Protein AF-A0A6P1ZLM0-F1 (afdb_monomer_lite)

Structure (mmCIF, N/CA/C/O backbone):
data_AF-A0A6P1ZLM0-F1
#
_entry.id   AF-A0A6P1ZLM0-F1
#
loop_
_atom_site.group_PDB
_atom_site.id
_atom_site.type_symbol
_atom_site.label_atom_id
_atom_site.label_alt_id
_atom_site.label_comp_id
_atom_site.label_asym_id
_atom_site.label_entity_id
_atom_site.label_seq_id
_atom_site.pdbx_PDB_ins_code
_atom_site.Cartn_x
_atom_site.Cartn_y
_atom_site.Cartn_z
_atom_site.occupancy
_atom_site.B_iso_or_equiv
_atom_site.auth_seq_id
_atom_site.auth_comp_id
_atom_site.auth_asym_id
_atom_site.auth_atom_id
_atom_site.pdbx_PDB_model_num
ATOM 1 N N . MET A 1 1 ? -21.569 10.099 3.840 1.00 58.91 1 MET A N 1
ATOM 2 C CA . MET A 1 1 ? -21.719 11.062 4.956 1.00 58.91 1 MET A CA 1
ATOM 3 C C . MET A 1 1 ? -20.853 12.277 4.667 1.00 58.91 1 MET A C 1
ATOM 5 O O . MET A 1 1 ? -19.772 12.097 4.116 1.00 58.91 1 MET A O 1
ATOM 9 N N . LYS A 1 2 ? -21.305 13.499 4.969 1.00 62.44 2 LYS A N 1
ATOM 10 C CA . LYS A 1 2 ? -20.443 14.692 4.882 1.00 62.44 2 LYS A CA 1
ATOM 11 C C . LYS A 1 2 ? -19.408 14.640 6.018 1.00 62.44 2 LYS A C 1
ATOM 13 O O . LYS A 1 2 ? -19.680 14.039 7.054 1.00 62.44 2 LYS A O 1
ATOM 18 N N . GLY A 1 3 ? -18.235 15.257 5.849 1.00 72.31 3 GLY A N 1
ATOM 19 C CA . GLY A 1 3 ? -17.095 15.111 6.778 1.00 72.31 3 GLY A CA 1
ATOM 20 C C . GLY A 1 3 ? -17.425 15.333 8.265 1.00 72.31 3 GLY A C 1
ATOM 21 O O . GLY A 1 3 ? -16.996 14.550 9.108 1.00 72.31 3 GLY A O 1
ATOM 22 N N . ASN A 1 4 ? -18.278 16.314 8.580 1.00 75.50 4 ASN A N 1
ATOM 23 C CA . ASN A 1 4 ? -18.701 16.593 9.960 1.00 75.50 4 ASN A CA 1
ATOM 24 C C . ASN A 1 4 ? -19.618 15.505 10.553 1.00 75.50 4 ASN A C 1
ATOM 26 O O . ASN A 1 4 ? -19.586 15.259 11.755 1.00 75.50 4 ASN A O 1
ATOM 30 N N . GLU A 1 5 ? -20.421 14.835 9.724 1.00 78.50 5 GLU A N 1
ATOM 31 C CA . GLU A 1 5 ? -21.324 13.762 10.160 1.00 78.50 5 GLU A CA 1
ATOM 32 C C . GLU A 1 5 ? -20.546 12.472 10.445 1.00 78.50 5 GLU A C 1
ATOM 34 O O . GLU A 1 5 ? -20.808 11.822 11.455 1.00 78.50 5 GLU A O 1
ATOM 39 N N . LYS A 1 6 ? -19.541 12.138 9.611 1.00 82.12 6 LYS A N 1
ATOM 40 C CA . LYS A 1 6 ? -18.647 10.987 9.857 1.00 82.12 6 LYS A CA 1
ATOM 41 C C . LYS A 1 6 ? -17.887 11.183 11.171 1.00 82.12 6 LYS A C 1
ATOM 43 O O . LYS A 1 6 ? -17.833 10.270 11.985 1.00 82.12 6 LYS A O 1
ATOM 48 N N . GLN A 1 7 ? -17.372 12.388 11.426 1.00 82.12 7 GLN A N 1
ATOM 49 C CA . GLN A 1 7 ? -16.621 12.672 12.650 1.00 82.12 7 GLN A CA 1
ATOM 50 C C . GLN A 1 7 ? -17.476 12.535 13.922 1.00 82.12 7 GLN A C 1
ATOM 52 O O . GLN A 1 7 ? -17.049 11.884 14.874 1.00 82.12 7 GLN A O 1
ATOM 57 N N . ALA A 1 8 ? -18.691 13.095 13.934 1.00 86.56 8 ALA A N 1
ATOM 58 C CA . ALA A 1 8 ? -19.614 12.954 15.063 1.00 86.56 8 ALA A CA 1
ATOM 59 C C . ALA A 1 8 ? -20.044 11.491 15.278 1.00 86.56 8 ALA A C 1
ATOM 61 O O . ALA A 1 8 ? -20.111 11.015 16.413 1.00 86.56 8 ALA A O 1
ATOM 62 N N . TRP A 1 9 ? -20.277 10.750 14.191 1.00 87.00 9 TRP A N 1
ATOM 63 C CA . TRP A 1 9 ? -20.602 9.329 14.265 1.00 87.00 9 TRP A CA 1
ATOM 64 C C . TRP A 1 9 ? -19.442 8.504 14.842 1.00 87.00 9 TRP A C 1
ATOM 66 O O . TRP A 1 9 ? -19.654 7.749 15.791 1.00 87.00 9 TRP A O 1
ATOM 76 N N . CYS A 1 10 ? -18.210 8.729 14.379 1.00 88.81 10 CYS A N 1
ATOM 77 C CA . CYS A 1 10 ? -17.010 8.059 14.888 1.00 88.81 10 CYS A CA 1
ATOM 78 C C . CYS A 1 10 ? -16.743 8.335 16.375 1.00 88.81 10 CYS A C 1
ATOM 80 O O . CYS A 1 10 ? -16.263 7.449 17.076 1.00 88.81 10 CYS A O 1
ATOM 82 N N . GLN A 1 11 ? -17.093 9.523 16.883 1.00 86.81 11 GLN A N 1
ATOM 83 C CA . GLN A 1 11 ? -17.025 9.808 18.322 1.00 86.81 11 GLN A CA 1
ATOM 84 C C . GLN A 1 11 ? -18.011 8.951 19.124 1.00 86.81 11 GLN A C 1
ATOM 86 O O . GLN A 1 11 ? -17.674 8.463 20.198 1.00 86.81 11 GLN A O 1
ATOM 91 N N . SER A 1 12 ? -19.226 8.759 18.603 1.00 89.62 12 SER A N 1
ATOM 92 C CA . SER A 1 12 ? -20.260 7.957 19.267 1.00 89.62 12 SER A CA 1
ATOM 93 C C . SER A 1 12 ? -20.064 6.444 19.114 1.00 89.62 12 SER A C 1
ATOM 95 O O . SER A 1 12 ? -20.545 5.677 19.946 1.00 89.62 12 SER A O 1
ATOM 97 N N . GLN A 1 13 ? -19.375 6.006 18.057 1.00 89.88 13 GLN A N 1
ATOM 98 C CA . GLN A 1 13 ? -19.174 4.595 17.721 1.00 89.88 13 GLN A CA 1
ATOM 99 C C . GLN A 1 13 ? -17.730 4.329 17.257 1.00 89.88 13 GLN A C 1
ATOM 101 O O . GLN A 1 13 ? -17.506 3.971 16.097 1.00 89.88 13 GLN A O 1
ATOM 106 N N . PRO A 1 14 ? -16.732 4.459 18.151 1.00 89.25 14 PRO A N 1
ATOM 107 C CA . PRO A 1 14 ? -15.318 4.359 17.783 1.00 89.25 14 PRO A CA 1
ATOM 108 C C . PRO A 1 14 ? -14.956 2.992 17.188 1.00 89.25 14 PRO A C 1
ATOM 110 O O . PRO A 1 14 ? -14.272 2.924 16.172 1.00 89.25 14 PRO A O 1
ATOM 113 N N . ALA A 1 15 ? -15.492 1.900 17.744 1.00 91.69 15 ALA A N 1
ATOM 114 C CA . ALA A 1 15 ? -15.250 0.553 17.226 1.00 91.69 15 ALA A CA 1
ATOM 115 C C . ALA A 1 15 ? -15.916 0.298 15.859 1.00 91.69 15 ALA A C 1
ATOM 117 O O . ALA A 1 15 ? -15.396 -0.473 15.056 1.00 91.69 15 ALA A O 1
ATOM 118 N N . ALA A 1 16 ? -17.068 0.919 15.577 1.00 91.06 16 ALA A N 1
ATOM 119 C CA . ALA A 1 16 ? -17.717 0.798 14.269 1.00 91.06 16 ALA A CA 1
ATOM 120 C C . ALA A 1 16 ? -16.956 1.601 13.207 1.00 91.06 16 ALA A C 1
ATOM 122 O O . ALA A 1 16 ? -16.706 1.091 12.120 1.00 91.06 16 ALA A O 1
ATOM 123 N N . CYS A 1 17 ? -16.506 2.804 13.560 1.00 93.06 17 CYS A N 1
ATOM 124 C CA . CYS A 1 17 ? -15.680 3.633 12.691 1.00 93.06 17 CYS A CA 1
ATOM 125 C C . CYS A 1 17 ? -14.331 2.974 12.372 1.00 93.06 17 CYS A C 1
ATOM 127 O O . CYS A 1 17 ? -13.962 2.865 11.207 1.00 93.06 17 CYS A O 1
ATOM 129 N N . LEU A 1 18 ? -13.648 2.411 13.374 1.00 93.81 18 LEU A N 1
ATOM 130 C CA . LEU A 1 18 ? -12.394 1.688 13.153 1.00 93.81 18 LEU A CA 1
ATOM 131 C C . LEU A 1 18 ? -12.580 0.451 12.257 1.00 93.81 18 LEU A C 1
ATOM 133 O O . LEU A 1 18 ? -11.703 0.130 11.460 1.00 93.81 18 LEU A O 1
ATOM 137 N N . LYS A 1 19 ? -13.732 -0.234 12.336 1.00 94.50 19 LYS A N 1
ATOM 138 C CA . LYS A 1 19 ? -14.069 -1.327 11.407 1.00 94.50 19 LYS A CA 1
ATOM 139 C C . LYS A 1 19 ? -14.183 -0.844 9.967 1.00 94.50 19 LYS A C 1
ATOM 141 O O . LYS A 1 19 ? -13.692 -1.542 9.084 1.00 94.50 19 LYS A O 1
ATOM 146 N N . GLU A 1 20 ? -14.822 0.299 9.727 1.00 94.25 20 GLU A N 1
ATOM 147 C CA . GLU A 1 20 ? -14.900 0.888 8.385 1.00 94.25 20 GLU A CA 1
ATOM 148 C C . GLU A 1 20 ? -13.503 1.233 7.863 1.00 94.25 20 GLU A C 1
ATOM 150 O O . GLU A 1 20 ? -13.139 0.781 6.780 1.00 94.25 20 GLU A O 1
ATOM 155 N N . ASP A 1 21 ? -12.679 1.906 8.669 1.00 94.56 21 ASP A N 1
ATOM 156 C CA . ASP A 1 21 ? -11.308 2.271 8.292 1.00 94.56 21 ASP A CA 1
ATOM 157 C C . ASP A 1 21 ? -10.427 1.030 8.018 1.00 94.56 21 ASP A C 1
ATOM 159 O O . ASP A 1 21 ? -9.594 1.030 7.109 1.00 94.56 21 ASP A O 1
ATOM 163 N N . ILE A 1 22 ? -10.624 -0.067 8.762 1.00 96.94 22 ILE A N 1
ATOM 164 C CA . ILE A 1 22 ? -9.976 -1.363 8.500 1.00 96.94 22 ILE A CA 1
ATOM 165 C C . ILE A 1 22 ? -10.409 -1.937 7.146 1.00 96.94 22 ILE A C 1
ATOM 167 O O . ILE A 1 22 ? -9.568 -2.469 6.421 1.00 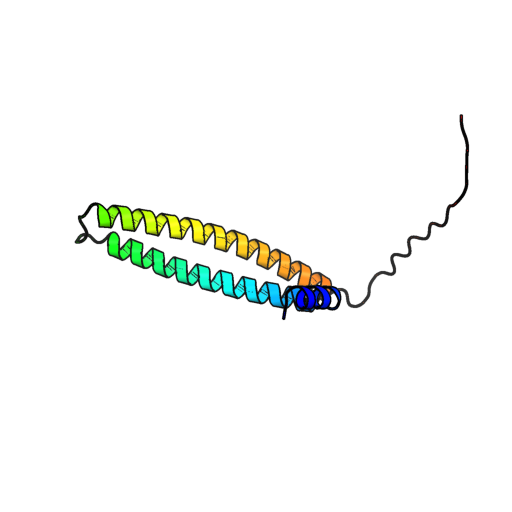96.94 22 ILE A O 1
ATOM 171 N N . GLN A 1 23 ? -11.698 -1.868 6.802 1.00 96.81 23 GLN A N 1
ATOM 172 C CA . GLN A 1 23 ? -12.200 -2.362 5.515 1.00 96.81 23 GLN A CA 1
ATOM 173 C C . GLN A 1 23 ? -11.688 -1.512 4.350 1.00 96.81 23 GLN A C 1
ATOM 175 O O . GLN A 1 23 ? -11.218 -2.074 3.361 1.00 96.81 23 GLN A O 1
ATOM 180 N N . GLU A 1 24 ? -11.703 -0.184 4.492 1.00 96.19 24 GLU A N 1
ATOM 181 C CA . GLU A 1 24 ? -11.113 0.743 3.521 1.00 96.19 24 GLU A CA 1
ATOM 182 C C . GLU A 1 24 ? -9.624 0.422 3.313 1.00 96.19 24 GLU A C 1
ATOM 184 O O . GLU A 1 24 ? -9.186 0.219 2.182 1.00 96.19 24 GLU A O 1
ATOM 189 N N . LEU A 1 25 ? -8.853 0.239 4.393 1.00 97.38 25 LEU A N 1
ATOM 190 C CA . LEU A 1 25 ? -7.432 -0.091 4.273 1.00 97.38 25 LEU A CA 1
ATOM 191 C C . LEU A 1 25 ? -7.185 -1.472 3.642 1.00 97.38 25 LEU A C 1
ATOM 193 O O . LEU A 1 25 ? -6.213 -1.640 2.906 1.00 97.38 25 LEU A O 1
ATOM 197 N N . LYS A 1 26 ? -8.037 -2.470 3.910 1.00 97.81 26 LYS A N 1
ATOM 198 C CA . LYS A 1 26 ? -7.955 -3.788 3.252 1.00 97.81 26 LYS A CA 1
ATOM 199 C C . LYS A 1 26 ? -8.195 -3.676 1.749 1.00 97.81 26 LYS A C 1
ATOM 201 O O . LYS A 1 26 ? -7.450 -4.288 0.984 1.00 97.81 26 LYS A O 1
ATOM 206 N N . ALA A 1 27 ? -9.187 -2.887 1.338 1.00 97.81 27 ALA A N 1
ATOM 207 C CA . ALA A 1 27 ? -9.453 -2.617 -0.070 1.00 97.81 27 ALA A CA 1
ATOM 208 C C . ALA A 1 27 ? -8.274 -1.884 -0.727 1.00 97.81 27 ALA A C 1
ATOM 210 O O . ALA A 1 27 ? -7.818 -2.294 -1.790 1.00 97.81 27 ALA A O 1
ATOM 211 N N . ASP A 1 28 ? -7.703 -0.879 -0.060 1.00 96.75 28 ASP A N 1
ATOM 212 C CA . ASP A 1 28 ? -6.523 -0.165 -0.556 1.00 96.75 28 ASP A CA 1
ATOM 213 C C . ASP A 1 28 ? -5.304 -1.078 -0.723 1.00 96.75 28 ASP A C 1
ATOM 215 O O . ASP A 1 28 ? -4.559 -0.943 -1.695 1.00 96.75 28 ASP A O 1
ATOM 219 N N . ILE A 1 29 ? -5.079 -2.005 0.214 1.00 97.75 29 ILE A N 1
ATOM 220 C CA . ILE A 1 29 ? -4.004 -2.998 0.102 1.00 97.75 29 ILE A CA 1
ATOM 221 C C . ILE A 1 29 ? -4.234 -3.882 -1.125 1.00 97.75 29 ILE A C 1
ATOM 223 O O . ILE A 1 29 ? -3.296 -4.070 -1.896 1.00 97.75 29 ILE A O 1
ATOM 227 N N . ALA A 1 30 ? -5.453 -4.393 -1.319 1.00 97.75 30 ALA A N 1
ATOM 228 C CA . ALA A 1 30 ? -5.788 -5.234 -2.467 1.00 97.75 30 ALA A CA 1
ATOM 229 C C . ALA A 1 30 ? -5.595 -4.485 -3.796 1.00 97.75 30 ALA A C 1
ATOM 231 O O . ALA A 1 30 ? -4.932 -4.998 -4.693 1.00 97.75 30 ALA A O 1
ATOM 232 N N . ASN A 1 31 ? -6.063 -3.237 -3.881 1.00 97.12 31 ASN A N 1
ATOM 233 C CA . ASN A 1 31 ? -5.877 -2.389 -5.059 1.00 97.12 31 ASN A CA 1
ATOM 234 C C . ASN A 1 31 ? -4.389 -2.143 -5.351 1.00 97.12 31 ASN A C 1
ATOM 236 O O . ASN A 1 31 ? -3.949 -2.248 -6.491 1.00 97.12 31 ASN A O 1
ATOM 240 N N . ASN A 1 32 ? -3.576 -1.849 -4.328 1.00 96.62 32 ASN A N 1
ATOM 241 C CA . ASN A 1 32 ? -2.135 -1.670 -4.531 1.00 96.62 32 ASN A CA 1
ATOM 242 C C . ASN A 1 32 ? -1.454 -2.982 -4.967 1.00 96.62 32 ASN A C 1
ATOM 244 O O . ASN A 1 32 ? -0.478 -2.925 -5.708 1.00 96.62 32 ASN A O 1
ATOM 248 N N . GLN A 1 33 ? -1.937 -4.150 -4.523 1.00 97.31 33 GLN A N 1
ATOM 249 C CA . GLN A 1 33 ? -1.427 -5.447 -4.985 1.00 97.31 33 GLN A CA 1
ATOM 250 C C . GLN A 1 33 ? -1.748 -5.687 -6.465 1.00 97.31 33 GLN A C 1
ATOM 252 O O . GLN A 1 33 ? -0.857 -6.092 -7.203 1.00 97.31 33 GLN A O 1
ATOM 257 N N . GLU A 1 34 ? -2.962 -5.366 -6.912 1.00 97.69 34 GLU A N 1
ATOM 258 C CA . GLU A 1 34 ? -3.334 -5.433 -8.332 1.00 97.69 34 GLU A CA 1
ATOM 259 C C . GLU A 1 34 ? -2.469 -4.489 -9.184 1.00 97.69 34 GLU A C 1
ATOM 261 O O . GLU A 1 34 ? -1.976 -4.872 -10.243 1.00 97.69 34 GLU A O 1
ATOM 266 N N . MET A 1 35 ? -2.190 -3.280 -8.685 1.00 96.44 35 MET A N 1
ATOM 267 C CA . MET A 1 35 ? -1.277 -2.350 -9.358 1.00 96.44 35 MET A CA 1
ATOM 268 C C . MET A 1 35 ? 0.153 -2.896 -9.454 1.00 96.44 35 MET A C 1
ATOM 270 O O . MET A 1 35 ? 0.808 -2.691 -10.471 1.00 96.44 35 MET A O 1
ATOM 274 N N . VAL A 1 36 ? 0.645 -3.602 -8.429 1.00 97.88 36 VAL A N 1
ATOM 275 C CA . VAL A 1 36 ? 1.954 -4.274 -8.498 1.00 97.88 36 VAL A CA 1
ATOM 276 C C . VAL A 1 36 ? 1.966 -5.305 -9.621 1.00 97.88 36 VAL A C 1
ATOM 278 O O . VAL A 1 36 ? 2.905 -5.306 -10.407 1.00 97.88 36 VAL A O 1
ATOM 281 N N . GLU A 1 37 ? 0.934 -6.141 -9.730 1.00 96.75 37 GLU A N 1
ATOM 282 C CA . GLU A 1 37 ? 0.846 -7.149 -10.794 1.00 96.75 37 GLU A CA 1
ATOM 283 C C . GLU A 1 37 ? 0.814 -6.505 -12.187 1.00 96.75 37 GLU A C 1
ATOM 285 O O . GLU A 1 37 ? 1.469 -6.992 -13.111 1.00 96.75 37 GLU A O 1
ATOM 290 N N . LEU A 1 38 ? 0.106 -5.380 -12.327 1.00 96.75 38 LEU A N 1
ATOM 291 C CA . LEU A 1 38 ? 0.069 -4.606 -13.564 1.00 96.75 38 LEU A CA 1
ATOM 292 C C . LEU A 1 38 ? 1.459 -4.081 -13.947 1.00 96.75 38 LEU A C 1
ATOM 294 O O . LEU A 1 38 ? 1.916 -4.324 -15.060 1.00 96.75 38 LEU A O 1
ATOM 298 N N . PHE A 1 39 ? 2.161 -3.422 -13.022 1.00 95.75 39 PHE A N 1
ATOM 299 C CA . PHE A 1 39 ? 3.494 -2.885 -13.302 1.00 95.75 39 PHE A CA 1
ATOM 300 C C . PHE A 1 39 ? 4.555 -3.979 -13.481 1.00 95.75 39 PHE A C 1
ATOM 302 O O . PHE A 1 39 ? 5.460 -3.820 -14.294 1.00 95.75 39 PHE A O 1
ATOM 309 N N . GLU A 1 40 ? 4.456 -5.110 -12.776 1.00 96.38 40 GLU A N 1
ATOM 310 C CA . GLU A 1 40 ? 5.338 -6.261 -13.010 1.00 96.38 40 GLU A CA 1
ATOM 311 C C . GLU A 1 40 ? 5.141 -6.823 -14.422 1.00 96.38 40 GLU A C 1
ATOM 313 O O . GLU A 1 40 ? 6.116 -7.157 -15.100 1.00 96.38 40 GLU A O 1
ATOM 318 N N . LYS A 1 41 ? 3.893 -6.884 -14.896 1.00 95.38 41 LYS A N 1
ATOM 319 C CA . LYS A 1 41 ? 3.591 -7.280 -16.270 1.00 95.38 41 LYS A CA 1
ATOM 320 C C . LYS A 1 41 ? 4.150 -6.276 -17.282 1.00 95.38 41 LYS A C 1
ATOM 322 O O . LYS A 1 41 ? 4.801 -6.703 -18.234 1.00 95.38 41 LYS A O 1
ATOM 327 N N . ASP A 1 42 ? 3.960 -4.979 -17.062 1.00 92.31 42 ASP A N 1
ATOM 328 C CA . ASP A 1 42 ? 4.502 -3.935 -17.939 1.00 92.31 42 ASP A CA 1
ATOM 329 C C . ASP A 1 42 ? 6.036 -3.988 -17.986 1.00 92.31 42 ASP A C 1
ATOM 331 O O . ASP A 1 42 ? 6.631 -3.911 -19.063 1.00 92.31 42 ASP A O 1
ATOM 335 N N . ALA A 1 43 ? 6.696 -4.197 -16.843 1.00 93.62 43 ALA A N 1
ATOM 336 C CA . ALA A 1 43 ? 8.144 -4.369 -16.783 1.00 93.62 43 ALA A CA 1
ATOM 337 C C . ALA A 1 43 ? 8.604 -5.581 -17.607 1.00 93.62 43 ALA A C 1
ATOM 339 O O . ALA A 1 43 ? 9.585 -5.488 -18.347 1.00 93.62 43 ALA A O 1
ATOM 340 N N . LEU A 1 44 ? 7.886 -6.707 -17.523 1.00 92.88 44 LEU A N 1
ATOM 341 C CA . LEU A 1 44 ? 8.181 -7.908 -18.305 1.00 92.88 44 LEU A CA 1
ATOM 342 C C . LEU A 1 44 ? 7.995 -7.682 -19.807 1.00 92.88 44 LEU A C 1
ATOM 344 O O . LEU A 1 44 ? 8.845 -8.116 -20.582 1.00 92.88 44 LEU A O 1
ATOM 348 N N . GLU A 1 45 ? 6.917 -7.015 -20.223 1.00 92.06 45 GLU A N 1
ATOM 349 C CA . GLU A 1 45 ? 6.642 -6.722 -21.634 1.00 92.06 45 GLU A CA 1
ATOM 350 C C . GLU A 1 45 ? 7.702 -5.794 -22.243 1.00 92.06 45 GLU A C 1
ATOM 352 O O . GLU A 1 45 ? 8.173 -6.048 -23.353 1.00 92.06 45 GLU A O 1
ATOM 357 N N . ASN A 1 46 ? 8.142 -4.786 -21.490 1.00 89.44 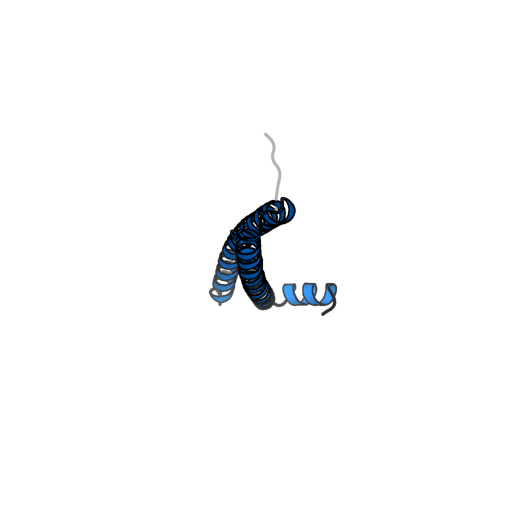46 ASN A N 1
ATOM 358 C CA . ASN A 1 46 ? 9.177 -3.848 -21.922 1.00 89.44 46 ASN A CA 1
ATOM 359 C C . ASN A 1 46 ? 10.605 -4.417 -21.817 1.00 89.44 46 ASN A C 1
ATOM 361 O O . ASN A 1 46 ? 11.507 -3.940 -22.496 1.00 89.44 46 ASN A O 1
ATOM 365 N N . SER A 1 47 ? 10.820 -5.479 -21.033 1.00 89.06 47 SER A N 1
ATOM 366 C CA . SER A 1 47 ? 12.118 -6.172 -20.926 1.00 89.06 47 SER A CA 1
ATOM 367 C C . SER A 1 47 ? 12.296 -7.302 -21.944 1.00 89.06 47 SER A C 1
ATOM 369 O O . SER A 1 47 ? 13.249 -8.084 -21.854 1.00 89.06 47 SER A O 1
ATOM 371 N N . ARG A 1 48 ? 11.361 -7.467 -22.888 1.00 90.31 48 ARG A N 1
ATOM 372 C CA . ARG A 1 48 ? 11.443 -8.561 -23.856 1.00 90.31 48 ARG A CA 1
ATOM 373 C C . ARG A 1 48 ? 12.616 -8.369 -24.831 1.00 90.31 48 ARG A C 1
ATOM 375 O O . ARG A 1 48 ? 12.914 -7.239 -25.209 1.00 90.31 48 ARG A O 1
ATOM 382 N N . PRO A 1 49 ? 13.233 -9.458 -25.334 1.00 84.44 49 PRO A N 1
ATOM 383 C CA . PRO A 1 49 ? 14.377 -9.371 -26.251 1.00 84.44 49 PRO A CA 1
ATOM 384 C C . PRO A 1 49 ? 14.099 -8.629 -27.568 1.00 84.44 49 PRO A C 1
ATOM 386 O O . PRO A 1 49 ? 15.031 -8.166 -28.218 1.00 84.44 49 PRO A O 1
ATOM 389 N N . ASP A 1 50 ? 12.833 -8.550 -27.984 1.00 86.75 50 ASP A N 1
ATOM 390 C CA . ASP A 1 50 ? 12.376 -7.821 -29.167 1.00 86.75 50 ASP A CA 1
ATOM 391 C C . ASP A 1 50 ? 12.185 -6.309 -28.931 1.00 86.75 50 ASP A C 1
ATOM 393 O O . ASP A 1 50 ? 12.075 -5.553 -29.895 1.00 86.75 50 ASP A O 1
ATOM 397 N N . CYS A 1 51 ? 12.215 -5.850 -27.677 1.00 82.19 51 CYS A N 1
ATOM 398 C CA . CYS A 1 51 ? 12.096 -4.445 -27.287 1.00 82.19 51 CYS A CA 1
ATOM 399 C C . CYS A 1 51 ? 13.497 -3.842 -27.071 1.00 82.19 51 CYS A C 1
ATOM 401 O O . CYS A 1 51 ? 13.976 -3.700 -25.951 1.00 82.19 51 CYS A O 1
ATOM 403 N N . THR A 1 52 ? 14.205 -3.523 -28.159 1.00 85.44 52 THR A N 1
ATOM 404 C CA . THR A 1 52 ? 15.597 -3.025 -28.094 1.00 85.44 52 THR A CA 1
ATOM 405 C C . THR A 1 52 ? 15.708 -1.499 -28.076 1.00 85.44 52 THR A C 1
ATOM 407 O O . THR A 1 52 ? 16.807 -0.964 -28.234 1.00 85.44 52 THR A O 1
ATOM 410 N N . S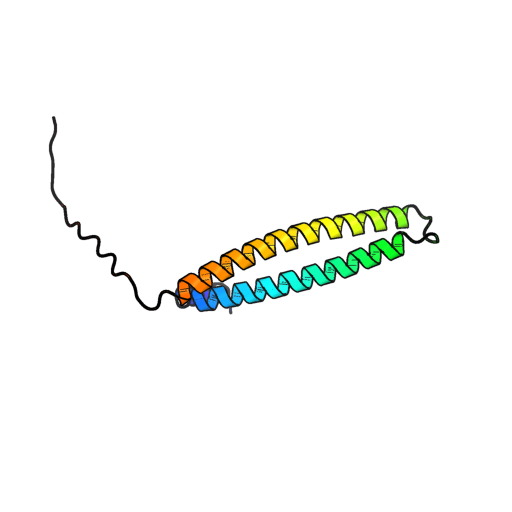ER A 1 53 ? 14.587 -0.776 -27.992 1.00 90.06 53 SER A N 1
ATOM 411 C CA . SER A 1 53 ? 14.626 0.684 -27.927 1.00 90.06 53 SER A CA 1
ATOM 412 C C . SER A 1 53 ? 14.981 1.138 -26.512 1.00 90.06 53 SER A C 1
ATOM 414 O O . SER A 1 53 ? 14.641 0.493 -25.522 1.00 90.06 53 SER A O 1
ATOM 416 N N . LYS A 1 54 ? 15.635 2.297 -26.421 1.00 89.75 54 LYS A N 1
ATOM 417 C CA . LYS A 1 54 ? 15.915 2.962 -25.142 1.00 89.75 54 LYS A CA 1
ATOM 418 C C . LYS A 1 54 ? 14.631 3.251 -24.352 1.00 89.75 54 LYS A C 1
ATOM 420 O O . LYS A 1 54 ? 14.649 3.222 -23.132 1.00 89.75 54 LYS A O 1
ATOM 425 N N . GLU A 1 55 ? 13.524 3.476 -25.055 1.00 90.31 55 GLU A N 1
ATOM 426 C CA . GLU A 1 55 ? 12.202 3.707 -24.464 1.00 90.31 55 GLU A CA 1
ATOM 427 C C . GLU A 1 55 ? 11.670 2.453 -23.755 1.00 90.31 55 GLU A C 1
ATOM 429 O O . GLU A 1 55 ? 11.086 2.572 -22.685 1.00 90.31 55 GLU A O 1
ATOM 434 N N . CYS A 1 56 ? 11.915 1.254 -24.302 1.00 90.38 56 CYS A N 1
ATOM 435 C CA . CYS A 1 56 ? 11.573 -0.006 -23.639 1.00 90.38 56 CYS A CA 1
ATOM 436 C C . CYS A 1 56 ? 12.379 -0.196 -22.348 1.00 90.38 56 CYS A C 1
ATOM 438 O O . CYS A 1 56 ? 11.827 -0.540 -21.307 1.00 90.38 56 CYS A O 1
ATOM 440 N N . GLU A 1 57 ? 13.691 0.051 -22.403 1.00 89.25 57 GLU A N 1
ATOM 441 C CA . GLU A 1 57 ? 14.567 -0.075 -21.235 1.00 89.25 57 GLU A CA 1
ATOM 442 C C . GLU A 1 57 ? 14.155 0.900 -20.121 1.00 89.25 57 GLU A C 1
ATOM 444 O O . GLU A 1 57 ? 14.012 0.498 -18.967 1.00 89.25 57 GLU A O 1
ATOM 449 N N . GLU A 1 58 ? 13.891 2.163 -20.468 1.00 93.38 58 GLU A N 1
ATOM 450 C CA . GLU A 1 58 ? 13.407 3.177 -19.526 1.00 93.38 58 GLU A CA 1
ATOM 451 C C . GLU A 1 58 ? 12.037 2.804 -18.942 1.00 93.38 58 GLU A C 1
ATOM 453 O O . GLU A 1 58 ? 11.876 2.821 -17.724 1.00 93.38 58 GLU A O 1
ATOM 458 N N . ALA A 1 59 ? 11.083 2.369 -19.773 1.00 92.81 59 ALA A N 1
ATOM 459 C CA . ALA A 1 59 ? 9.762 1.944 -19.311 1.00 92.81 59 ALA A CA 1
ATOM 460 C C . ALA A 1 59 ? 9.828 0.735 -18.362 1.00 92.81 59 ALA A C 1
ATOM 462 O O . ALA A 1 59 ? 9.099 0.684 -17.370 1.00 92.81 59 ALA A O 1
ATOM 463 N N . ALA A 1 60 ? 10.718 -0.227 -18.628 1.00 92.81 60 ALA A N 1
ATOM 464 C CA . ALA A 1 60 ? 10.936 -1.363 -17.739 1.00 92.81 60 ALA A CA 1
ATOM 465 C C . ALA A 1 60 ? 11.511 -0.925 -16.384 1.00 92.81 60 ALA A C 1
ATOM 467 O O . ALA A 1 60 ? 11.056 -1.396 -15.340 1.00 92.81 60 ALA A O 1
ATOM 468 N N . ILE A 1 61 ? 12.486 -0.010 -16.386 1.00 94.06 61 ILE A N 1
ATOM 469 C CA . ILE A 1 61 ? 13.073 0.546 -15.161 1.00 94.06 61 ILE A CA 1
ATOM 470 C C . ILE A 1 61 ? 12.019 1.307 -14.352 1.00 94.06 61 ILE A C 1
ATOM 472 O O . ILE A 1 61 ? 11.897 1.069 -13.149 1.00 94.06 61 ILE A O 1
ATOM 476 N N . ASP A 1 62 ? 11.240 2.172 -14.997 1.00 95.06 62 ASP A N 1
ATOM 477 C CA . ASP A 1 62 ? 10.195 2.960 -14.341 1.00 95.06 62 ASP A CA 1
ATOM 478 C C . ASP A 1 62 ? 9.124 2.052 -13.721 1.00 95.06 62 ASP A C 1
ATOM 480 O O . ASP A 1 62 ? 8.773 2.210 -12.548 1.00 95.06 62 ASP A O 1
ATOM 484 N N . ALA A 1 63 ? 8.667 1.036 -14.460 1.00 94.50 63 ALA A N 1
ATOM 485 C CA . ALA A 1 63 ? 7.712 0.056 -13.954 1.00 94.50 63 ALA A CA 1
ATOM 486 C C . ALA A 1 63 ? 8.267 -0.714 -12.740 1.00 94.50 63 ALA A C 1
ATOM 488 O O . ALA A 1 63 ? 7.571 -0.870 -11.735 1.00 94.50 63 ALA A O 1
ATOM 489 N N . MET A 1 64 ? 9.539 -1.133 -12.771 1.00 94.94 64 MET A N 1
ATOM 490 C CA . MET A 1 64 ? 10.183 -1.785 -11.623 1.00 94.94 64 MET A CA 1
ATOM 491 C C . MET A 1 64 ? 10.279 -0.864 -10.397 1.00 94.94 64 MET A C 1
ATOM 493 O O . MET A 1 64 ? 10.041 -1.315 -9.275 1.00 94.94 64 MET A O 1
ATOM 497 N N . GLN A 1 65 ? 10.572 0.426 -10.585 1.00 96.88 65 GLN A N 1
ATOM 498 C CA . GLN A 1 65 ? 10.601 1.390 -9.480 1.00 96.88 65 GLN A CA 1
ATOM 499 C C . GLN A 1 65 ? 9.217 1.585 -8.850 1.00 96.88 65 GLN A C 1
ATOM 501 O O . GLN A 1 65 ? 9.104 1.666 -7.624 1.00 96.88 65 GLN A O 1
ATOM 506 N N . GLU A 1 66 ? 8.154 1.643 -9.655 1.00 96.56 66 GLU A N 1
ATOM 507 C CA . GLU A 1 66 ? 6.783 1.729 -9.138 1.00 96.56 66 GLU A CA 1
ATOM 508 C C . GLU A 1 66 ? 6.382 0.463 -8.369 1.00 96.56 66 GLU A C 1
ATOM 510 O O . GLU A 1 66 ? 5.781 0.560 -7.295 1.00 96.56 66 GLU A O 1
ATOM 515 N N . VAL A 1 67 ? 6.798 -0.720 -8.834 1.00 96.69 67 VAL A N 1
ATOM 516 C CA . VAL A 1 67 ? 6.618 -1.982 -8.097 1.00 96.69 67 VAL A CA 1
ATOM 517 C C . VAL A 1 67 ? 7.266 -1.918 -6.714 1.00 96.69 67 VAL A C 1
ATOM 519 O O . VAL A 1 67 ? 6.633 -2.294 -5.723 1.00 96.69 67 VAL A O 1
ATOM 522 N N . GLU A 1 68 ? 8.506 -1.440 -6.612 1.00 97.25 68 GLU A N 1
ATOM 523 C CA . GLU A 1 68 ? 9.202 -1.317 -5.326 1.00 97.25 68 GLU A CA 1
ATOM 524 C C . GLU A 1 68 ? 8.485 -0.346 -4.377 1.00 97.25 68 GLU A C 1
ATOM 526 O O . GLU A 1 68 ? 8.211 -0.701 -3.224 1.00 97.25 68 GLU A O 1
ATOM 531 N N . LYS A 1 69 ? 8.090 0.835 -4.873 1.00 97.19 69 LYS A N 1
ATOM 532 C CA . LYS A 1 69 ? 7.334 1.832 -4.095 1.00 97.19 69 LYS A CA 1
ATOM 533 C C . LYS A 1 69 ? 6.006 1.270 -3.589 1.00 97.19 69 LYS A C 1
ATOM 535 O O . LYS A 1 69 ? 5.656 1.443 -2.419 1.00 97.19 69 LYS A O 1
ATOM 540 N N . LEU A 1 70 ? 5.259 0.576 -4.447 1.00 97.19 70 LEU A N 1
ATOM 541 C CA . LEU A 1 70 ? 3.982 -0.028 -4.072 1.00 97.19 70 LEU A CA 1
ATOM 542 C C . LEU A 1 70 ? 4.168 -1.166 -3.068 1.00 97.19 70 LEU A C 1
ATOM 544 O O . LEU A 1 70 ? 3.402 -1.249 -2.107 1.00 97.19 70 LEU A O 1
ATOM 548 N N . LYS A 1 71 ? 5.200 -2.005 -3.217 1.00 97.38 71 LYS A N 1
ATOM 549 C CA . LYS A 1 71 ? 5.532 -3.052 -2.237 1.00 97.38 71 LYS A CA 1
ATOM 550 C C . LYS A 1 71 ? 5.854 -2.459 -0.868 1.00 97.38 71 LYS A C 1
ATOM 552 O O . LYS A 1 71 ? 5.363 -2.967 0.145 1.00 97.38 71 LYS A O 1
ATOM 557 N N . GLU A 1 72 ? 6.618 -1.370 -0.815 1.00 98.00 72 GLU A N 1
ATOM 558 C CA . GLU A 1 72 ? 6.881 -0.659 0.438 1.00 98.00 72 GLU A CA 1
ATOM 559 C C . GLU A 1 72 ? 5.584 -0.114 1.053 1.00 98.00 72 GLU A C 1
ATOM 561 O O . GLU A 1 72 ? 5.291 -0.378 2.225 1.00 98.00 72 GLU A O 1
ATOM 566 N N . LYS A 1 73 ? 4.757 0.566 0.251 1.00 97.00 73 LYS A N 1
ATOM 567 C CA . LYS A 1 73 ? 3.454 1.092 0.679 1.00 97.00 73 LYS A CA 1
ATOM 568 C C . LYS A 1 73 ? 2.550 -0.012 1.231 1.00 97.00 73 LYS A C 1
ATOM 570 O O . LYS A 1 73 ? 2.000 0.141 2.321 1.00 97.00 73 LYS A O 1
ATOM 575 N N . ILE A 1 74 ? 2.444 -1.148 0.542 1.00 97.69 74 ILE A N 1
ATOM 576 C CA . ILE A 1 74 ? 1.676 -2.319 0.991 1.00 97.69 74 ILE A CA 1
ATOM 577 C C . ILE A 1 74 ? 2.199 -2.821 2.339 1.00 97.69 74 ILE A C 1
ATOM 579 O O . ILE A 1 74 ? 1.405 -3.141 3.223 1.00 97.69 74 ILE A O 1
ATOM 583 N N . ASN A 1 75 ? 3.517 -2.881 2.537 1.00 97.81 75 ASN A N 1
ATOM 584 C CA . ASN A 1 75 ? 4.097 -3.316 3.808 1.00 97.81 75 ASN A CA 1
ATOM 585 C C . ASN A 1 75 ? 3.750 -2.360 4.957 1.00 97.81 75 ASN A C 1
ATOM 587 O O . ASN A 1 75 ? 3.356 -2.814 6.037 1.00 97.81 75 ASN A O 1
ATOM 591 N N . GLN A 1 76 ? 3.827 -1.049 4.722 1.00 97.69 76 GLN A N 1
ATOM 592 C CA . GLN A 1 76 ? 3.423 -0.036 5.699 1.00 97.69 76 GLN A CA 1
ATOM 593 C C . GLN A 1 76 ? 1.921 -0.131 6.018 1.00 97.69 76 GLN A C 1
ATOM 595 O O . GLN A 1 76 ? 1.534 -0.141 7.189 1.00 97.69 76 GLN A O 1
ATOM 600 N N . GLN A 1 77 ? 1.073 -0.291 4.998 1.00 97.81 77 GLN A N 1
ATOM 601 C CA . GLN A 1 77 ? -0.368 -0.476 5.169 1.00 97.81 77 GLN A CA 1
ATOM 602 C C . GLN A 1 77 ? -0.697 -1.769 5.924 1.00 97.81 77 GLN A C 1
ATOM 604 O O . GLN A 1 77 ? -1.514 -1.743 6.835 1.00 97.81 77 GLN A O 1
ATOM 609 N N . LYS A 1 78 ? -0.024 -2.890 5.634 1.00 97.81 78 LYS A N 1
ATOM 610 C CA . LYS A 1 78 ? -0.190 -4.155 6.374 1.00 97.81 78 LYS A CA 1
ATOM 611 C C . LYS A 1 78 ? 0.216 -4.033 7.840 1.00 97.81 78 LYS A C 1
ATOM 613 O O . LYS A 1 78 ? -0.370 -4.701 8.690 1.00 97.81 78 LYS A O 1
ATOM 618 N N . LYS A 1 79 ? 1.227 -3.217 8.155 1.00 97.94 79 LYS A N 1
ATOM 619 C CA . LYS A 1 79 ? 1.589 -2.915 9.546 1.00 97.94 79 LYS A CA 1
ATOM 620 C C . LYS A 1 79 ? 0.471 -2.126 10.229 1.00 97.94 79 LYS A C 1
ATOM 622 O O . LYS A 1 79 ? -0.033 -2.577 11.250 1.00 97.94 79 LYS A O 1
ATOM 627 N N . LYS A 1 80 ? 0.023 -1.029 9.607 1.00 97.00 80 LYS A N 1
ATOM 628 C CA . LYS A 1 80 ? -1.093 -0.212 10.106 1.00 97.00 80 LYS A CA 1
ATOM 629 C C . LYS A 1 80 ? -2.370 -1.035 10.292 1.00 97.00 80 LYS A C 1
ATOM 631 O O . LYS A 1 80 ? -3.055 -0.874 11.290 1.00 97.00 80 LYS A O 1
ATOM 636 N N . LEU A 1 81 ? -2.665 -1.939 9.359 1.00 97.69 81 LEU A N 1
ATOM 637 C CA . LEU A 1 81 ? -3.811 -2.836 9.437 1.00 97.69 81 LEU A CA 1
ATOM 638 C C . LEU A 1 81 ? -3.754 -3.709 10.692 1.00 97.69 81 LEU A C 1
ATOM 640 O O . LEU A 1 81 ? -4.735 -3.773 11.420 1.00 97.69 81 LEU A O 1
ATOM 644 N N . ARG A 1 82 ? -2.600 -4.326 10.972 1.00 97.50 82 ARG A N 1
ATOM 645 C CA . ARG A 1 82 ? -2.415 -5.140 12.181 1.00 97.50 82 ARG A CA 1
ATOM 646 C C . ARG A 1 82 ? -2.565 -4.330 13.463 1.00 97.50 82 ARG A C 1
ATOM 648 O O . ARG A 1 82 ? -3.142 -4.835 14.419 1.00 97.50 82 ARG A O 1
ATOM 655 N N . ASP A 1 83 ? -2.053 -3.100 13.480 1.00 97.25 83 ASP A N 1
ATOM 656 C CA . ASP A 1 83 ? -2.218 -2.205 14.626 1.00 97.25 83 ASP A CA 1
ATOM 657 C C . ASP A 1 83 ? -3.702 -1.856 14.840 1.00 97.25 83 ASP A C 1
ATOM 659 O O . ASP A 1 83 ? -4.208 -2.037 15.940 1.00 97.25 83 ASP A O 1
ATOM 663 N N . MET A 1 84 ? -4.436 -1.488 13.784 1.00 96.44 84 MET A N 1
ATOM 664 C CA . MET A 1 84 ? -5.874 -1.195 13.884 1.00 96.44 84 MET A CA 1
ATOM 665 C C . MET A 1 84 ? -6.714 -2.425 14.257 1.00 96.44 84 MET A C 1
ATOM 667 O O . MET A 1 84 ? -7.661 -2.308 15.029 1.00 96.44 84 MET A O 1
ATOM 671 N N . GLU A 1 85 ? -6.390 -3.610 13.731 1.00 96.19 85 GLU A N 1
ATOM 672 C CA . GLU A 1 85 ? -7.065 -4.860 14.105 1.00 96.19 85 GLU A CA 1
ATOM 673 C C . GLU A 1 85 ? -6.831 -5.212 15.581 1.00 96.19 85 GLU A C 1
ATOM 675 O O . GLU A 1 85 ? -7.761 -5.681 16.239 1.00 96.19 85 GLU A O 1
ATOM 680 N N . ARG A 1 86 ? -5.629 -4.946 16.117 1.00 96.25 86 ARG A N 1
ATOM 681 C CA . ARG A 1 86 ? -5.339 -5.090 17.551 1.00 96.25 86 ARG A CA 1
ATOM 682 C C . ARG A 1 86 ? -6.153 -4.099 18.378 1.00 96.25 86 ARG A C 1
ATOM 684 O O . ARG A 1 86 ? -6.819 -4.521 19.316 1.00 96.25 86 ARG A O 1
ATOM 691 N N . ASP A 1 87 ? -6.143 -2.821 18.012 1.00 93.25 87 ASP A N 1
ATOM 692 C CA . ASP A 1 87 ? -6.887 -1.784 18.736 1.00 93.25 87 ASP A CA 1
ATOM 693 C C . ASP A 1 87 ? -8.397 -2.090 18.736 1.00 93.25 87 ASP A C 1
ATOM 695 O O . ASP A 1 87 ? -9.085 -1.914 19.743 1.00 93.25 87 ASP A O 1
ATOM 699 N N . LEU A 1 88 ? -8.923 -2.622 17.625 1.00 93.81 88 LEU A N 1
ATOM 700 C CA . LEU A 1 88 ? -10.310 -3.064 17.538 1.00 93.81 88 LEU A CA 1
ATOM 701 C C . LEU A 1 88 ? -10.594 -4.254 18.466 1.00 93.81 88 LEU A C 1
ATOM 703 O O . LEU A 1 88 ? -11.613 -4.249 19.157 1.00 93.81 88 LEU A O 1
ATOM 707 N N . ASP A 1 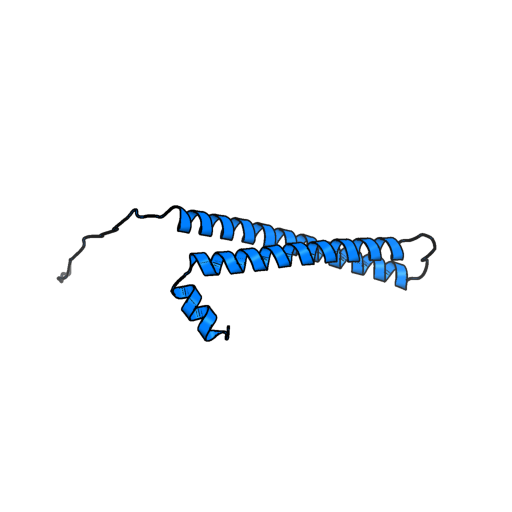89 ? -9.720 -5.261 18.493 1.00 93.19 89 ASP A N 1
ATOM 708 C CA . ASP A 1 89 ? -9.844 -6.409 19.399 1.00 93.19 89 ASP A CA 1
ATOM 709 C C . ASP A 1 89 ? -9.807 -5.959 20.871 1.00 93.19 89 ASP A C 1
ATOM 711 O O . ASP A 1 89 ? -10.643 -6.398 21.657 1.00 93.19 89 ASP A O 1
ATOM 715 N N . GLU A 1 90 ? -8.941 -5.010 21.237 1.00 92.19 90 GLU A N 1
ATOM 716 C CA . GLU A 1 90 ? -8.883 -4.420 22.585 1.00 92.19 90 GLU A CA 1
ATOM 717 C C . GLU A 1 90 ? -10.179 -3.683 22.966 1.00 92.19 90 GLU A C 1
ATOM 719 O O . GLU A 1 90 ? -10.709 -3.875 24.068 1.00 92.19 90 GLU A O 1
ATOM 724 N N . MET A 1 91 ? -10.746 -2.897 22.041 1.00 90.12 91 MET A N 1
ATOM 725 C CA . MET A 1 91 ? -12.042 -2.234 22.241 1.00 90.12 91 MET A CA 1
ATOM 726 C C . MET A 1 91 ? -13.187 -3.244 22.395 1.00 90.12 91 MET A C 1
ATOM 728 O O . MET A 1 91 ? -14.095 -3.030 23.194 1.00 90.12 91 MET A O 1
ATOM 732 N N . GLN A 1 92 ? -13.161 -4.348 21.643 1.00 87.06 92 GLN A N 1
ATOM 733 C CA . GLN A 1 92 ? -14.201 -5.381 21.691 1.00 87.06 92 GLN A CA 1
ATOM 734 C C . GLN A 1 92 ? -14.074 -6.311 22.908 1.00 87.06 92 GLN A C 1
ATOM 736 O O . GLN A 1 92 ? -15.083 -6.824 23.390 1.00 87.06 92 GLN A O 1
ATOM 741 N N . ARG A 1 93 ? -12.854 -6.525 23.414 1.00 82.81 93 ARG A N 1
ATOM 742 C CA . ARG A 1 93 ? -12.555 -7.324 24.616 1.00 82.81 93 ARG A CA 1
ATOM 743 C C . ARG A 1 93 ? -12.696 -6.567 25.925 1.00 82.81 93 ARG A C 1
ATOM 745 O O . ARG A 1 93 ? -12.506 -7.174 26.976 1.00 82.81 93 ARG A O 1
ATOM 752 N N . SER A 1 94 ? -13.062 -5.293 25.879 1.00 63.41 94 SER A N 1
ATOM 753 C CA . SER A 1 94 ? -13.442 -4.520 27.058 1.00 63.41 94 SER A CA 1
ATOM 754 C C . SER A 1 94 ? -14.972 -4.469 27.191 1.00 63.41 94 SER A C 1
ATOM 756 O O . SER A 1 94 ? -15.560 -3.441 26.863 1.00 63.41 94 SER A O 1
ATOM 758 N N . PRO A 1 95 ? -15.663 -5.546 27.630 1.00 53.69 95 PRO A N 1
ATOM 759 C CA . PRO A 1 95 ? -17.101 -5.479 27.863 1.00 53.69 95 PRO A CA 1
ATOM 760 C C . PRO A 1 95 ? -17.459 -4.770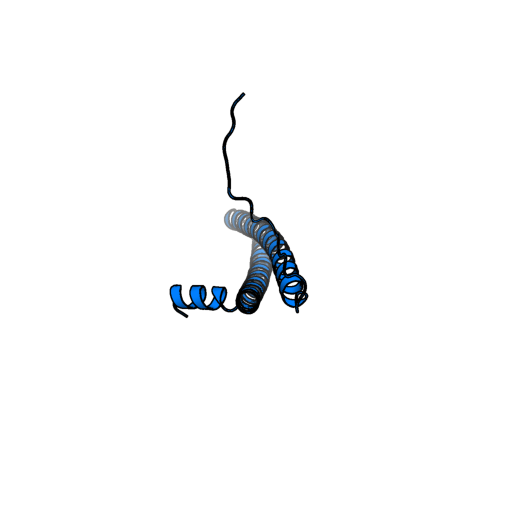 29.178 1.00 53.69 95 PRO A C 1
ATOM 762 O O . PRO A 1 95 ? -18.568 -4.279 29.273 1.00 53.69 95 PRO A O 1
ATOM 765 N N . ASP A 1 96 ? -16.558 -4.709 30.163 1.00 55.50 96 ASP A N 1
ATOM 766 C CA . ASP A 1 96 ? -16.633 -3.907 31.398 1.00 55.50 96 ASP A CA 1
ATOM 767 C 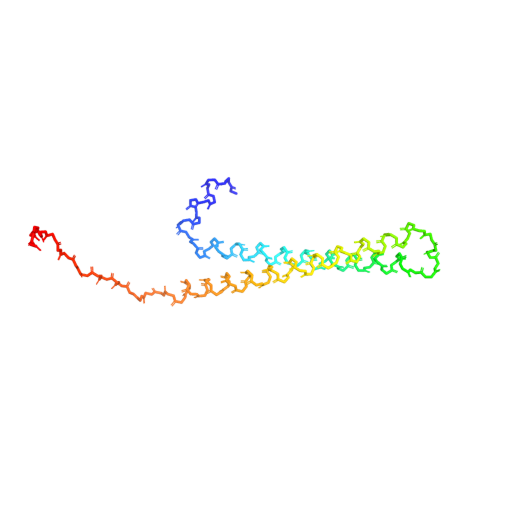C . ASP A 1 96 ? -15.446 -4.326 32.280 1.00 55.50 96 ASP A C 1
ATOM 769 O O . ASP A 1 96 ? -15.268 -5.512 32.559 1.00 55.50 96 ASP A O 1
ATOM 773 N N . GLY A 1 97 ? -14.602 -3.388 32.717 1.00 44.28 97 GLY A N 1
ATOM 774 C CA . GLY A 1 97 ? -13.405 -3.756 33.477 1.00 44.28 97 GLY A CA 1
ATOM 775 C C . GLY A 1 97 ? -12.552 -2.598 33.971 1.00 44.28 97 GLY A C 1
ATOM 776 O O . GLY A 1 97 ? -11.336 -2.641 33.822 1.00 44.28 97 GLY A O 1
ATOM 777 N N . GLY A 1 98 ? -13.163 -1.569 34.563 1.00 39.19 98 GLY A N 1
ATOM 778 C CA . GLY A 1 98 ? -12.407 -0.600 35.352 1.00 39.19 98 GLY A CA 1
ATOM 779 C C . GLY A 1 98 ? -13.061 0.762 35.479 1.00 39.19 98 GLY A C 1
ATOM 780 O O . GLY A 1 98 ? -12.666 1.714 34.812 1.00 39.19 98 GLY A O 1
ATOM 781 N N . SER A 1 99 ? -13.955 0.902 36.456 1.00 47.34 99 SER A N 1
ATOM 782 C CA . SER A 1 99 ? -13.975 2.122 37.257 1.00 47.34 99 SER A CA 1
ATOM 783 C C . SER A 1 99 ? -12.577 2.320 37.856 1.00 47.34 99 SER A C 1
ATOM 785 O O . SER A 1 99 ? -12.291 1.879 38.965 1.00 47.34 99 SER A O 1
ATOM 787 N N . GLY A 1 100 ? -11.688 2.978 37.115 1.00 45.62 100 GLY A N 1
ATOM 788 C CA . GLY A 1 100 ? -10.486 3.608 37.643 1.00 45.62 100 GLY A CA 1
ATOM 789 C C . GLY A 1 100 ? -10.886 4.852 38.421 1.00 45.62 100 GLY A C 1
ATOM 790 O O . GLY A 1 100 ? -10.586 5.972 38.020 1.00 45.62 100 GLY A O 1
ATOM 791 N N . GLY A 1 101 ? -11.619 4.650 39.516 1.00 42.44 101 GLY A N 1
ATOM 792 C CA . GLY A 1 101 ? -11.730 5.631 40.575 1.00 42.44 101 GLY A CA 1
ATOM 793 C C . GLY A 1 101 ? -10.351 5.813 41.192 1.00 42.44 101 GLY A C 1
ATOM 794 O O . GLY A 1 101 ? -9.999 5.119 42.140 1.00 42.44 101 GLY A O 1
ATOM 795 N N . SER A 1 102 ? -9.574 6.758 40.667 1.00 43.66 102 SER A N 1
ATOM 796 C CA . SER A 1 102 ? -8.531 7.400 41.458 1.00 43.66 102 SER A CA 1
ATOM 797 C C . SER A 1 102 ? -9.209 8.396 42.386 1.00 43.66 102 SER A C 1
ATOM 799 O O . SER A 1 102 ? -9.402 9.570 42.076 1.00 43.66 102 SER A O 1
ATOM 801 N N . SER A 1 103 ? -9.611 7.867 43.537 1.00 49.56 103 SER A N 1
ATOM 802 C CA . SER A 1 103 ? -9.771 8.587 44.791 1.00 49.56 103 SER A CA 1
ATOM 803 C C . SER A 1 103 ? -8.581 9.522 44.998 1.00 49.56 103 SER A C 1
ATOM 805 O O . SER A 1 103 ? -7.435 9.078 45.007 1.00 49.56 103 SER A O 1
ATOM 807 N N . GLY A 1 104 ? -8.845 10.812 45.178 1.00 39.06 104 GLY A N 1
ATOM 808 C CA . GLY A 1 104 ? -7.784 11.780 45.432 1.00 39.06 104 GLY A CA 1
ATOM 809 C C . GLY A 1 104 ? -8.281 13.206 45.583 1.00 39.06 104 GLY A C 1
ATOM 810 O O . GLY A 1 104 ? -7.679 14.124 45.040 1.00 39.06 104 GLY A O 1
ATOM 811 N N . GLY A 1 105 ? -9.390 13.399 46.302 1.00 47.50 105 GLY A N 1
ATOM 812 C CA . GLY A 1 105 ? -9.676 14.700 46.891 1.00 47.50 105 GLY A CA 1
ATOM 813 C C . GLY A 1 105 ? -8.499 15.122 47.773 1.00 47.50 105 GLY A C 1
ATOM 814 O O . GLY A 1 105 ? -8.064 14.369 48.639 1.00 47.50 105 GLY A O 1
ATOM 815 N N . GLY A 1 106 ? -7.981 16.315 47.517 1.00 37.53 106 GLY A N 1
ATOM 816 C CA . GLY A 1 106 ? -6.844 16.891 48.223 1.00 37.53 106 GLY A CA 1
ATOM 817 C C . GLY A 1 106 ? -6.674 18.348 47.828 1.00 37.53 106 GLY A C 1
ATOM 818 O O . GLY A 1 106 ? -5.655 18.737 47.273 1.00 37.53 106 GLY A O 1
ATOM 819 N N . GLY A 1 107 ? -7.723 19.143 48.041 1.00 45.50 107 GLY A N 1
ATOM 820 C CA . GLY A 1 107 ? -7.556 20.582 48.173 1.00 45.50 107 GLY A CA 1
ATOM 821 C C . GLY A 1 107 ? -6.868 20.912 49.498 1.00 45.50 107 GLY A C 1
ATOM 822 O O . GLY A 1 107 ? -6.999 20.166 50.468 1.00 45.50 107 GLY A O 1
ATOM 823 N N . SER A 1 108 ? -6.256 22.098 49.537 1.00 42.19 108 SER A N 1
ATOM 824 C CA . SER A 1 108 ? -5.532 22.705 50.672 1.00 42.19 108 SER A CA 1
ATOM 825 C C . SER A 1 108 ? -4.094 22.188 50.805 1.00 42.19 108 SER A C 1
ATOM 827 O O . SER A 1 108 ? -3.851 20.996 50.731 1.00 42.19 108 SER A O 1
ATOM 829 N N . SER A 1 109 ? -3.058 22.981 51.043 1.00 47.97 109 SER A N 1
ATOM 830 C CA . SER A 1 109 ? -2.896 24.418 51.269 1.00 47.97 109 SER A CA 1
ATOM 831 C C . SER A 1 109 ? -1.446 24.579 51.726 1.00 47.97 109 SER A C 1
ATOM 833 O O . SER A 1 109 ? -1.072 23.877 52.655 1.00 47.97 109 SER A O 1
ATOM 835 N N . GLY A 1 110 ? -0.703 25.529 51.154 1.00 44.06 110 GLY A N 1
ATOM 836 C CA . GLY A 1 110 ? 0.319 26.314 51.857 1.00 44.06 110 GLY A CA 1
ATOM 837 C C . GLY A 1 110 ? 1.580 25.622 52.398 1.00 44.06 110 GLY A C 1
ATOM 838 O O . GLY A 1 110 ? 1.568 24.512 52.909 1.00 44.06 110 GLY A O 1
ATOM 839 N N . GLY A 1 111 ? 2.667 26.390 52.390 1.00 39.28 111 GLY A N 1
ATOM 840 C CA . GLY A 1 111 ? 3.769 26.185 53.322 1.00 39.28 111 GLY A CA 1
ATOM 841 C C . GLY A 1 111 ? 5.133 26.207 52.668 1.00 39.28 111 GLY A C 1
ATOM 842 O O . GLY A 1 111 ? 5.574 25.212 52.109 1.00 39.28 111 GLY A O 1
ATOM 843 N N . SER A 1 112 ? 5.795 27.353 52.816 1.00 46.69 112 SER A N 1
ATOM 844 C CA . SER A 1 112 ? 7.247 27.529 52.920 1.00 46.69 112 SER A CA 1
ATOM 845 C C . SER A 1 112 ? 7.890 26.379 53.741 1.00 46.69 112 SER A C 1
ATOM 847 O O . SER A 1 112 ? 7.180 25.700 54.480 1.00 46.69 112 SER A O 1
ATOM 849 N N . TRP A 1 113 ? 9.184 26.076 53.626 1.00 45.19 113 TRP A N 1
ATOM 850 C CA . TRP A 1 113 ? 10.332 26.750 54.262 1.00 45.19 113 TRP A CA 1
ATOM 851 C C . TRP A 1 113 ? 11.599 26.511 53.436 1.00 45.19 113 TRP A C 1
ATOM 853 O O . TRP A 1 113 ? 11.711 25.414 52.842 1.00 45.19 113 TRP A O 1
#

Foldseek 3Di:
DPPVVLVVVCVVPVLVNLVVVLVVLVVVLVVLVVLLVVLCVLLVVLPDPVNPDPVSVVSNVVSVVSNVVSVVVSVVSVVVSVVSVVVSVVVVVCPDDDPPPPDDDDDDDDDDD

Radius of gyration: 25.69 Å; chains: 1; bounding box: 38×37×83 Å

Sequence (113 aa):
MKGNEKQAWCQSQPAACLKEDIQELKADIANNQEMVELFEKDALENSRPDCTSKECEEAAIDAMQEVEKLKEKINQQKKKLRDMERDLDEMQRSPDGGSGGSSGGGGSSGGSW

Secondary structure (DSSP, 8-state):
--HHHHHHHHHH-HHHHHHHHHHHHHHHHHHHHHHHHHHHHHHHHHTSTT--SHHHHHHHHHHHHHHHHHHHHHHHHHHHHHHHHHHHHHHHT-SS-----------------

Organism: NCBI:txid370038

pLDDT: mean 84.06, std 18.96, range [37.53, 98.0]